Protein AF-A0A7J9N6B5-F1 (afdb_monomer)

Nearest PDB structures (foldseek):
  4lle-assembly2_C  TM=3.782E-01  e=8.941E+00  Pseudomonas aeruginosa PAO1

Solvent-accessible surface area (backbone atoms only — not comparable to full-atom values): 4561 Å² total; per-residue (Å²): 114,70,66,61,56,51,51,53,55,53,64,72,64,74,60,89,84,66,78,52,70,70,62,52,51,53,56,43,68,70,42,90,49,73,71,58,27,52,54,52,51,51,51,46,48,41,63,68,55,47,43,54,57,53,44,52,55,49,52,51,53,51,48,52,52,50,54,50,52,58,57,58,65,68,72,77,119

Secondary structure (DSSP, 8-state):
-HHHHHHHHHHHT---S---HHHHHHHHHT-S-HHHHHHHHHHHHIIIIIHHHHHHHHHHHHHHHHHHHHHHHTT--

Sequence (77 aa):
MAFQWVAARIKQKGDNKYIPWKNLKDIILAHPDTKKRVDVFALSIYDLDVFPKALGHVDEAVTDLFDRLDKGLHQSQ

Radius of gyration: 19.26 Å; Cα contacts (8 Å, |Δi|>4): 20; chains: 1; bounding box: 48×21×49 Å

Organism: Gossypium schwendimanii (NCBI:txid34291)

Structure (mmCIF, N/CA/C/O backbone):
data_AF-A0A7J9N6B5-F1
#
_entry.id   AF-A0A7J9N6B5-F1
#
loop_
_atom_site.group_PDB
_atom_site.id
_atom_site.type_symbol
_atom_site.label_atom_id
_atom_site.label_alt_id
_atom_site.label_comp_id
_atom_site.label_asym_id
_atom_site.label_entity_id
_atom_site.label_seq_id
_atom_site.pdbx_PDB_ins_code
_atom_site.Cartn_x
_atom_site.Cartn_y
_atom_site.Cartn_z
_atom_site.occupancy
_atom_site.B_iso_or_equiv
_atom_site.auth_seq_id
_atom_site.auth_comp_id
_atom_site.auth_asym_id
_atom_site.auth_atom_id
_atom_site.pdbx_PDB_model_num
ATOM 1 N N . MET A 1 1 ? 0.363 9.699 15.059 1.00 60.31 1 MET A N 1
ATOM 2 C CA . MET A 1 1 ? -0.433 8.947 16.062 1.00 60.31 1 MET A CA 1
ATOM 3 C C . MET A 1 1 ? -1.071 7.685 15.478 1.00 60.31 1 MET A C 1
ATOM 5 O O . MET A 1 1 ? -0.732 6.612 15.948 1.00 60.31 1 MET A O 1
ATOM 9 N N . ALA A 1 2 ? -1.920 7.764 14.442 1.00 62.97 2 ALA A N 1
ATOM 10 C CA . ALA A 1 2 ? -2.569 6.578 13.855 1.00 62.97 2 ALA A CA 1
ATOM 11 C C . ALA A 1 2 ? -1.585 5.613 13.156 1.00 62.97 2 ALA A C 1
ATOM 13 O O . ALA A 1 2 ? -1.643 4.409 13.378 1.00 62.97 2 ALA A O 1
ATOM 14 N N . PHE A 1 3 ? -0.611 6.146 12.408 1.00 63.00 3 PHE A N 1
ATOM 15 C CA . PHE A 1 3 ? 0.409 5.340 11.724 1.00 63.00 3 PHE A CA 1
ATOM 16 C C . PHE A 1 3 ? 1.242 4.467 12.679 1.00 63.00 3 PHE A C 1
ATOM 18 O O . PHE A 1 3 ? 1.429 3.285 12.424 1.00 63.00 3 PHE A O 1
ATOM 25 N N . G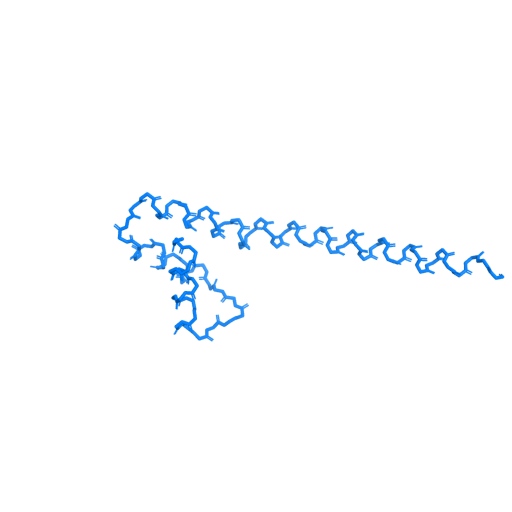LN A 1 4 ? 1.683 5.005 13.824 1.00 70.12 4 GLN A N 1
ATOM 26 C CA . GLN A 1 4 ? 2.472 4.229 14.791 1.00 70.12 4 GLN A CA 1
ATOM 27 C C . GLN A 1 4 ? 1.664 3.119 15.472 1.00 70.12 4 GLN A C 1
ATOM 29 O O . GLN A 1 4 ? 2.204 2.049 15.737 1.00 70.12 4 GLN A O 1
ATOM 34 N N . TRP A 1 5 ? 0.368 3.338 15.706 1.00 74.19 5 TRP A N 1
ATOM 35 C CA . TRP A 1 5 ? -0.524 2.304 16.233 1.00 74.19 5 TRP A CA 1
ATOM 36 C C . TRP A 1 5 ? -0.746 1.172 15.217 1.00 74.19 5 TRP A C 1
ATOM 38 O O . TRP A 1 5 ? -0.670 -0.005 15.571 1.00 74.19 5 TRP A O 1
ATOM 48 N N . VAL A 1 6 ? -0.940 1.524 13.941 1.00 68.12 6 VAL A N 1
ATOM 49 C CA . VAL A 1 6 ? -1.061 0.561 12.835 1.00 68.12 6 VAL A CA 1
ATOM 50 C C . VAL A 1 6 ? 0.242 -0.228 12.663 1.00 68.12 6 VAL A C 1
ATOM 52 O O . VAL A 1 6 ? 0.209 -1.457 12.652 1.00 68.12 6 VAL A O 1
ATOM 55 N N . ALA A 1 7 ? 1.394 0.448 12.649 1.00 70.12 7 ALA A N 1
ATOM 56 C CA . ALA A 1 7 ? 2.710 -0.184 12.548 1.00 70.12 7 ALA A CA 1
ATOM 57 C C . ALA A 1 7 ? 2.997 -1.145 13.717 1.00 70.12 7 ALA A C 1
ATOM 59 O O . ALA A 1 7 ? 3.485 -2.254 13.498 1.00 70.12 7 ALA A O 1
ATOM 60 N N . ALA A 1 8 ? 2.640 -0.772 14.951 1.00 74.06 8 ALA A N 1
ATOM 61 C CA . ALA A 1 8 ? 2.789 -1.641 16.119 1.00 74.06 8 ALA A CA 1
ATOM 62 C C . ALA A 1 8 ? 1.935 -2.918 16.011 1.00 74.06 8 ALA A C 1
ATOM 64 O O . ALA A 1 8 ? 2.402 -4.005 16.360 1.00 74.06 8 ALA A O 1
ATOM 65 N N . ARG A 1 9 ? 0.708 -2.813 15.477 1.00 71.19 9 ARG A N 1
ATOM 66 C CA . ARG A 1 9 ? -0.174 -3.972 15.255 1.00 71.19 9 ARG A CA 1
ATOM 67 C C . ARG A 1 9 ? 0.271 -4.865 14.102 1.00 71.19 9 ARG A C 1
ATOM 69 O O . ARG A 1 9 ? 0.143 -6.081 14.207 1.00 71.19 9 ARG A O 1
ATOM 76 N N . ILE A 1 10 ? 0.798 -4.283 13.028 1.00 68.88 10 ILE A N 1
ATOM 77 C CA . ILE A 1 10 ? 1.371 -5.036 11.903 1.00 68.88 10 ILE A CA 1
ATOM 78 C C . ILE A 1 10 ? 2.596 -5.822 12.383 1.00 68.88 10 ILE A C 1
ATOM 80 O O . ILE A 1 10 ? 2.707 -7.015 12.114 1.00 68.88 10 ILE A O 1
ATOM 84 N N . LYS A 1 11 ? 3.459 -5.190 13.190 1.00 68.62 11 LYS A N 1
ATOM 85 C CA . LYS A 1 11 ? 4.660 -5.817 13.760 1.00 68.62 11 LYS A CA 1
ATOM 86 C C . LYS A 1 11 ? 4.343 -6.967 14.726 1.00 68.62 11 LYS A C 1
ATOM 88 O O . LYS A 1 11 ? 5.090 -7.936 14.765 1.00 68.62 11 LYS A O 1
ATOM 93 N N . GLN A 1 12 ? 3.230 -6.900 15.465 1.00 69.38 12 GLN A N 1
ATOM 94 C CA . GLN A 1 12 ? 2.758 -8.015 16.303 1.00 69.38 12 GLN A CA 1
ATOM 95 C C . GLN A 1 12 ? 2.257 -9.226 15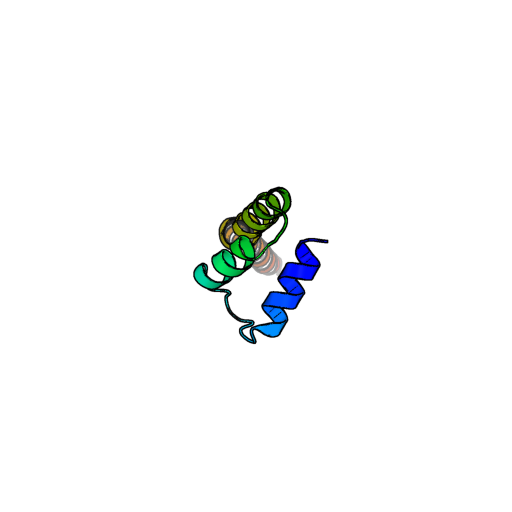.501 1.00 69.38 12 GLN A C 1
ATOM 97 O O . GLN A 1 12 ? 2.245 -10.329 16.038 1.00 69.38 12 GLN A O 1
ATOM 102 N N . LYS A 1 13 ? 1.828 -9.046 14.243 1.0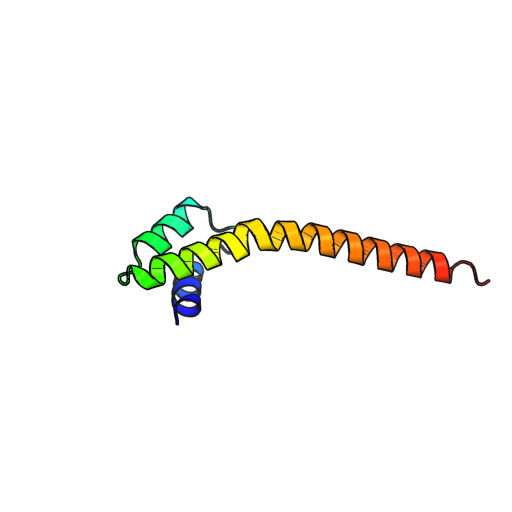0 65.44 13 LYS A N 1
ATOM 103 C CA . LYS A 1 13 ? 1.199 -10.111 13.445 1.00 65.44 13 LYS A CA 1
ATOM 104 C C . LYS A 1 13 ? 2.180 -10.953 12.617 1.00 65.44 13 LYS A C 1
ATOM 106 O O . LYS A 1 13 ? 1.734 -11.864 11.936 1.00 65.44 13 LYS A O 1
ATOM 111 N N . GLY A 1 14 ? 3.488 -10.686 12.686 1.00 53.56 14 GLY A N 1
ATOM 112 C CA . GLY A 1 14 ? 4.552 -11.546 12.138 1.00 53.56 14 GLY A CA 1
ATOM 113 C C . GLY A 1 14 ? 4.690 -11.592 10.607 1.00 53.56 14 GLY A C 1
ATOM 114 O O . GLY A 1 14 ? 5.778 -11.879 10.116 1.00 53.56 14 GLY A O 1
ATOM 115 N N . ASP A 1 15 ? 3.652 -11.245 9.846 1.00 55.28 15 ASP A N 1
ATOM 116 C CA . ASP A 1 15 ? 3.650 -11.357 8.383 1.00 55.28 15 ASP A CA 1
ATOM 117 C C . ASP A 1 15 ? 4.044 -10.043 7.692 1.00 55.28 15 ASP A C 1
ATOM 119 O O . ASP A 1 15 ? 3.225 -9.167 7.418 1.00 55.28 15 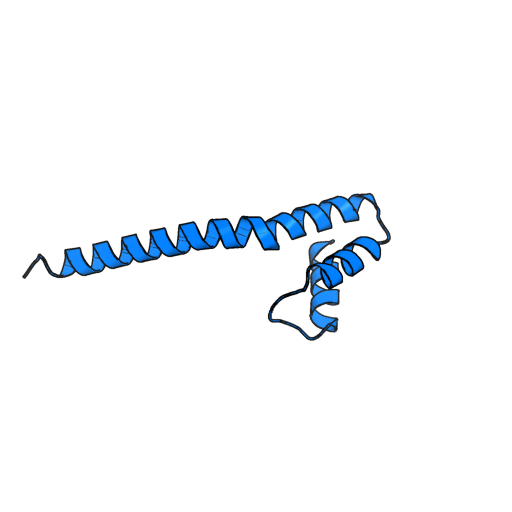ASP A O 1
ATOM 123 N N . ASN A 1 16 ? 5.338 -9.920 7.387 1.00 54.28 16 ASN A N 1
ATOM 124 C CA . ASN A 1 16 ? 5.963 -8.750 6.755 1.00 54.28 16 ASN A CA 1
ATOM 125 C C . ASN A 1 16 ? 5.841 -8.712 5.212 1.00 54.28 16 ASN A C 1
ATOM 127 O O . ASN A 1 16 ? 6.431 -7.851 4.571 1.00 54.28 16 ASN A O 1
ATOM 131 N N . LYS A 1 17 ? 5.146 -9.659 4.568 1.00 58.72 17 LYS A N 1
ATOM 132 C CA . LYS A 1 17 ? 5.185 -9.759 3.093 1.00 58.72 17 LYS A CA 1
ATOM 133 C C . LYS A 1 17 ? 3.963 -9.223 2.364 1.00 58.72 17 LYS A C 1
ATOM 135 O O . LYS A 1 17 ? 4.112 -8.788 1.233 1.00 58.72 17 LYS A O 1
ATOM 140 N N . TYR A 1 18 ? 2.789 -9.223 2.988 1.00 58.06 18 TYR A N 1
ATOM 141 C CA . TYR A 1 18 ? 1.580 -8.604 2.445 1.00 58.06 18 TYR A CA 1
ATOM 142 C C . TYR A 1 18 ? 0.512 -8.654 3.531 1.00 58.06 18 TYR A C 1
ATOM 144 O O . TYR A 1 18 ? 0.212 -9.741 4.019 1.00 58.06 18 TYR A O 1
ATOM 152 N N . ILE A 1 19 ? -0.064 -7.520 3.936 1.00 59.78 19 ILE A N 1
ATOM 153 C CA . ILE A 1 19 ? -1.180 -7.549 4.887 1.00 59.78 19 ILE A CA 1
ATOM 154 C C . ILE A 1 19 ? -2.432 -7.869 4.076 1.00 59.78 19 ILE A C 1
ATOM 156 O O . ILE A 1 19 ? -2.853 -7.041 3.266 1.00 59.78 19 ILE A O 1
ATOM 160 N N . PRO A 1 20 ? -3.063 -9.042 4.263 1.00 66.69 20 PRO A N 1
ATOM 161 C CA . PRO A 1 20 ? -4.291 -9.343 3.550 1.00 66.69 20 PRO A CA 1
ATOM 162 C C . PRO A 1 20 ? -5.341 -8.291 3.916 1.00 66.69 20 PRO A C 1
ATOM 164 O O . PRO A 1 20 ? -5.483 -7.950 5.091 1.00 66.69 20 PRO A O 1
ATOM 167 N N . TRP A 1 21 ? -6.125 -7.816 2.946 1.00 67.06 21 TRP A N 1
ATOM 168 C CA . TRP A 1 21 ? -7.190 -6.820 3.160 1.00 67.06 21 TRP A CA 1
ATOM 169 C C . TRP A 1 21 ? -8.110 -7.145 4.354 1.00 67.06 21 TRP A C 1
ATOM 171 O O . TRP A 1 21 ? -8.565 -6.248 5.062 1.00 67.06 21 TRP A O 1
ATOM 181 N N . LYS A 1 22 ? -8.329 -8.440 4.636 1.00 68.31 22 LYS A N 1
ATOM 182 C CA . LYS A 1 22 ? -9.038 -8.926 5.834 1.00 68.31 22 LYS A CA 1
ATOM 183 C C . LYS A 1 22 ? -8.384 -8.468 7.148 1.00 68.31 22 LYS A C 1
ATOM 185 O O . LYS A 1 22 ? -9.075 -7.940 8.009 1.00 68.31 22 LYS A O 1
ATOM 190 N N . ASN A 1 23 ? -7.063 -8.592 7.278 1.00 70.75 23 ASN A N 1
ATOM 191 C CA . ASN A 1 23 ? -6.330 -8.129 8.460 1.00 70.75 23 ASN A CA 1
ATOM 192 C C . ASN A 1 23 ? -6.377 -6.607 8.604 1.00 70.75 23 ASN A C 1
ATOM 194 O O . ASN A 1 23 ? -6.459 -6.102 9.722 1.00 70.75 23 ASN A O 1
ATOM 198 N N . LEU A 1 24 ? -6.333 -5.883 7.486 1.00 72.38 24 LEU A N 1
ATOM 199 C CA . LEU A 1 24 ? -6.437 -4.428 7.478 1.00 72.38 24 LEU A CA 1
ATOM 200 C C . LEU A 1 24 ? -7.820 -3.974 7.964 1.00 72.38 24 LEU A C 1
ATOM 202 O O . LEU A 1 24 ? -7.920 -3.113 8.835 1.00 72.38 24 LEU A O 1
ATOM 206 N N . LYS A 1 25 ? -8.887 -4.619 7.471 1.00 74.69 25 LYS A N 1
ATOM 207 C CA . LYS A 1 25 ? -10.263 -4.394 7.932 1.00 74.69 25 LYS A CA 1
ATOM 208 C C . LYS A 1 25 ? -10.407 -4.603 9.436 1.00 74.69 25 LYS A C 1
ATOM 210 O O . LYS A 1 25 ? -11.015 -3.756 10.081 1.00 74.69 25 LYS A O 1
ATOM 215 N N . ASP A 1 26 ? -9.815 -5.656 9.995 1.00 76.81 26 ASP A N 1
ATOM 216 C CA . ASP A 1 26 ? -9.856 -5.912 11.442 1.00 76.81 26 ASP A CA 1
ATOM 217 C C . ASP A 1 26 ? -9.109 -4.844 12.252 1.00 76.81 26 ASP A C 1
ATOM 219 O O . ASP A 1 26 ? -9.534 -4.472 13.346 1.00 76.81 26 ASP A O 1
ATOM 223 N N . ILE A 1 27 ? -7.998 -4.318 11.727 1.00 73.81 27 ILE A N 1
ATOM 224 C CA . ILE A 1 27 ? -7.247 -3.218 12.351 1.00 73.81 27 ILE A CA 1
ATOM 225 C C . ILE A 1 27 ? -8.063 -1.919 12.309 1.00 73.81 27 ILE A C 1
ATOM 227 O O . ILE A 1 27 ? -8.109 -1.196 13.302 1.00 73.81 27 ILE A O 1
ATOM 231 N N . ILE A 1 28 ? -8.756 -1.655 11.200 1.00 75.88 28 ILE A N 1
ATOM 232 C CA . ILE A 1 28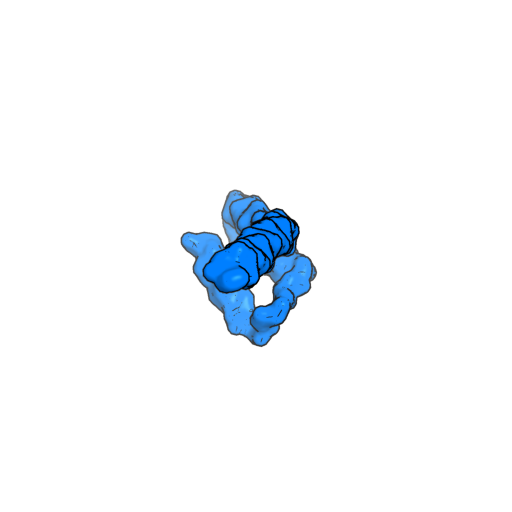 ? -9.626 -0.486 11.039 1.00 75.88 28 ILE A CA 1
ATOM 233 C C . ILE A 1 28 ? -10.859 -0.609 11.943 1.00 75.88 28 ILE A C 1
ATOM 235 O O . ILE A 1 28 ? -11.222 0.349 12.612 1.00 75.88 28 ILE A O 1
ATOM 239 N N . LEU A 1 29 ? -11.498 -1.775 12.027 1.00 74.62 29 LEU A N 1
ATOM 240 C CA . LEU A 1 29 ? -12.664 -1.995 12.894 1.00 74.62 29 LEU A CA 1
ATOM 241 C C . LEU A 1 29 ? -12.326 -1.953 14.386 1.00 74.62 29 LEU A C 1
ATOM 243 O O . LEU A 1 29 ? -13.136 -1.464 15.168 1.00 74.62 29 LEU A O 1
ATOM 247 N N . ALA A 1 30 ? -11.138 -2.417 14.776 1.00 78.94 30 ALA A N 1
ATOM 248 C CA . ALA A 1 30 ? -10.686 -2.402 16.165 1.00 78.94 30 ALA A CA 1
ATOM 249 C C . ALA A 1 30 ? -10.239 -1.014 16.659 1.00 78.94 30 ALA A C 1
ATOM 251 O O . ALA A 1 30 ? -9.857 -0.882 17.824 1.00 78.94 30 ALA A O 1
ATOM 252 N N . HIS A 1 31 ? -10.240 0.012 15.801 1.00 78.69 31 HIS A N 1
ATOM 253 C CA . HIS A 1 31 ? -9.841 1.352 16.205 1.00 78.69 31 HIS A CA 1
ATOM 254 C C . HIS A 1 31 ? -10.977 2.031 17.000 1.00 78.69 31 HIS A C 1
ATOM 256 O O . HIS A 1 31 ? -12.079 2.193 16.468 1.00 78.69 31 HIS A O 1
ATOM 262 N N . PRO A 1 32 ? -10.728 2.460 18.253 1.00 77.62 32 PRO A N 1
ATOM 263 C CA . PRO A 1 32 ? -11.773 2.951 19.159 1.00 77.62 32 PRO A CA 1
ATOM 264 C C . PRO A 1 32 ? -12.337 4.321 18.758 1.00 77.62 32 PRO A C 1
ATOM 266 O O . PRO A 1 32 ? -13.456 4.664 19.121 1.00 77.62 32 PRO A O 1
ATOM 269 N N . ASP A 1 33 ? -11.573 5.105 17.997 1.00 83.06 33 ASP A N 1
ATOM 270 C CA . ASP A 1 33 ? -11.985 6.412 17.482 1.00 83.06 33 ASP A CA 1
ATOM 271 C C . ASP A 1 33 ? -12.444 6.279 16.023 1.00 83.06 33 ASP A C 1
ATOM 273 O O . ASP A 1 33 ? -11.649 5.961 15.130 1.00 83.06 33 ASP A O 1
ATOM 277 N N . THR A 1 34 ? -13.736 6.518 15.796 1.00 77.31 34 THR A N 1
ATOM 278 C CA . THR A 1 34 ? -14.416 6.430 14.497 1.00 77.31 34 THR A CA 1
ATOM 279 C C . THR A 1 34 ? -13.938 7.462 13.485 1.00 77.31 34 THR A C 1
ATOM 281 O O . THR A 1 34 ? -14.005 7.189 12.288 1.00 77.31 34 THR A O 1
ATOM 284 N N . LYS A 1 35 ? -13.415 8.614 13.916 1.00 78.19 35 LYS A N 1
ATOM 285 C CA . LYS A 1 35 ? -12.889 9.631 12.995 1.00 78.19 35 LYS A CA 1
ATOM 286 C C . LYS A 1 35 ? -11.535 9.193 12.438 1.00 78.19 35 LYS A C 1
ATOM 288 O O . LYS A 1 35 ? -11.316 9.210 11.232 1.00 78.19 35 LYS A O 1
ATOM 293 N N . LYS A 1 36 ? -10.683 8.646 13.307 1.00 79.25 36 LYS A N 1
ATOM 294 C CA . LYS A 1 36 ? -9.388 8.062 12.921 1.00 79.25 36 LYS A CA 1
ATOM 295 C C . LYS A 1 36 ? -9.517 6.772 12.108 1.00 79.25 36 LYS A C 1
ATOM 297 O O . LYS A 1 36 ? -8.593 6.437 11.373 1.00 79.25 36 LYS A O 1
ATOM 302 N N . ARG A 1 37 ? -10.655 6.064 12.180 1.00 79.31 37 ARG A N 1
ATOM 303 C CA . ARG A 1 37 ? -10.941 4.931 11.276 1.00 79.31 37 ARG A CA 1
ATOM 304 C C . ARG A 1 37 ? -10.933 5.344 9.812 1.00 79.31 37 ARG A C 1
ATOM 306 O O . ARG A 1 37 ? -10.428 4.587 8.990 1.00 79.31 37 ARG A O 1
ATOM 313 N N . VAL A 1 38 ? -11.480 6.519 9.502 1.00 76.38 38 VAL A N 1
ATOM 314 C CA . VAL A 1 38 ? -11.536 7.039 8.130 1.00 76.38 38 VAL A CA 1
ATOM 315 C C . VAL A 1 38 ? -10.134 7.388 7.644 1.00 76.38 38 VAL A C 1
ATOM 317 O O . VAL A 1 38 ? -9.757 6.962 6.558 1.00 76.38 38 VAL A O 1
ATOM 320 N N . ASP A 1 39 ? -9.330 8.049 8.480 1.00 79.62 39 ASP A N 1
ATOM 321 C CA . ASP A 1 39 ? -7.942 8.388 8.144 1.00 79.62 39 ASP A CA 1
ATOM 322 C C . ASP A 1 39 ? -7.089 7.135 7.906 1.00 79.62 39 ASP A C 1
ATOM 324 O O . ASP A 1 39 ? -6.348 7.061 6.929 1.00 79.62 39 ASP A O 1
ATOM 328 N N . VAL A 1 40 ? -7.216 6.114 8.762 1.00 78.50 40 VAL A N 1
ATOM 329 C CA . VAL A 1 40 ? -6.498 4.840 8.590 1.00 78.50 40 VAL A CA 1
ATOM 330 C C . VAL A 1 40 ? -6.974 4.105 7.339 1.00 78.50 40 VAL A C 1
ATOM 332 O O . VAL A 1 40 ? -6.150 3.518 6.644 1.00 78.50 40 VAL A O 1
ATOM 335 N N . PHE A 1 41 ? -8.269 4.145 7.016 1.00 78.94 41 PHE A N 1
ATOM 336 C CA . PHE A 1 41 ? -8.810 3.552 5.789 1.00 78.94 41 PHE A CA 1
ATOM 337 C C . PHE A 1 41 ? -8.320 4.284 4.531 1.00 78.94 41 PHE A C 1
ATOM 339 O O . PHE A 1 41 ? -7.940 3.636 3.559 1.00 78.94 41 PHE A O 1
ATOM 346 N N . ALA A 1 42 ? -8.255 5.615 4.558 1.00 81.31 42 ALA A N 1
ATOM 347 C CA . ALA A 1 42 ? -7.711 6.415 3.464 1.00 81.31 42 ALA A CA 1
ATOM 348 C C . ALA A 1 42 ? -6.207 6.160 3.266 1.00 81.31 42 ALA A C 1
ATOM 350 O O . ALA A 1 42 ? -5.784 5.882 2.146 1.00 81.31 42 ALA A O 1
ATOM 351 N N . LEU A 1 43 ? -5.423 6.158 4.351 1.00 79.94 43 LEU A N 1
ATOM 352 C CA . LEU A 1 43 ? -3.996 5.806 4.328 1.00 79.94 43 LEU A CA 1
A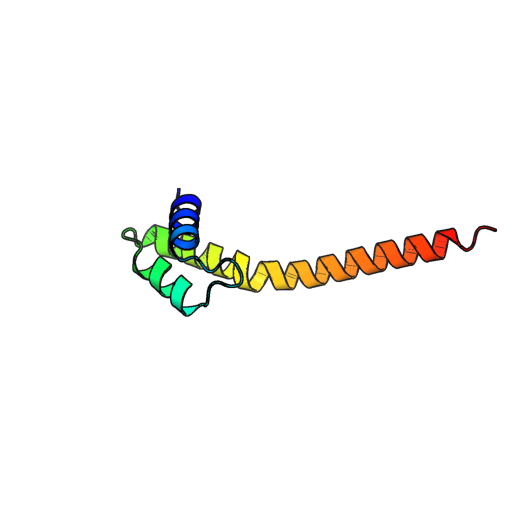TOM 353 C C . LEU A 1 43 ? -3.775 4.384 3.805 1.00 79.94 43 LEU A C 1
ATOM 355 O O . LEU A 1 43 ? -2.887 4.150 2.998 1.00 79.94 43 LEU A O 1
ATOM 359 N N . SER A 1 44 ? -4.635 3.450 4.208 1.00 75.50 44 SER A N 1
ATOM 360 C CA . SER A 1 4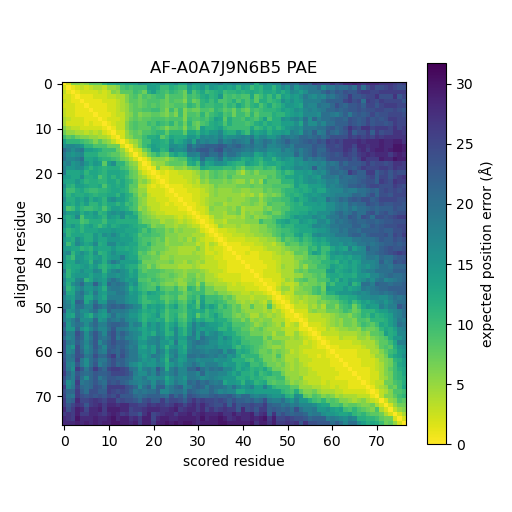4 ? -4.611 2.068 3.734 1.00 75.50 44 SER A CA 1
ATOM 361 C C . SER A 1 44 ? -4.833 1.958 2.227 1.00 75.50 44 SER A C 1
ATOM 363 O O . SER A 1 44 ? -4.090 1.259 1.557 1.00 75.50 44 SER A O 1
ATOM 365 N N . ILE A 1 45 ? -5.847 2.631 1.676 1.00 79.56 45 ILE A N 1
ATOM 366 C CA . ILE A 1 45 ? -6.118 2.633 0.227 1.00 79.56 45 ILE A CA 1
ATOM 367 C C . ILE A 1 45 ? -4.946 3.275 -0.529 1.00 79.56 45 ILE A C 1
ATOM 369 O O . ILE A 1 45 ? -4.542 2.784 -1.585 1.00 79.56 45 ILE A O 1
ATOM 373 N N . TYR A 1 46 ? -4.390 4.353 0.027 1.00 73.19 46 TYR A N 1
ATOM 374 C CA . TYR A 1 46 ? -3.268 5.065 -0.566 1.00 73.19 46 TYR A CA 1
ATOM 375 C C . TYR A 1 46 ? -2.011 4.190 -0.627 1.00 73.19 46 TYR A C 1
ATOM 377 O O . TYR A 1 46 ? -1.462 4.018 -1.708 1.00 73.19 46 TYR A O 1
ATOM 385 N N . ASP A 1 47 ? -1.611 3.563 0.481 1.00 71.00 47 ASP A N 1
ATOM 386 C CA . ASP A 1 47 ? -0.397 2.736 0.550 1.00 71.00 47 ASP A CA 1
ATOM 387 C C . ASP A 1 47 ? -0.539 1.380 -0.159 1.00 71.00 47 ASP A C 1
ATOM 389 O O . ASP A 1 47 ? 0.448 0.857 -0.677 1.00 71.00 47 ASP A O 1
ATOM 393 N N . LEU A 1 48 ? -1.740 0.782 -0.177 1.00 71.62 48 LEU A N 1
ATOM 394 C CA . LEU A 1 48 ? -1.936 -0.568 -0.723 1.00 71.62 48 LEU A CA 1
ATOM 395 C C . LEU A 1 48 ? -2.348 -0.603 -2.200 1.00 71.62 48 LEU A C 1
ATOM 397 O O . LEU A 1 48 ? -2.013 -1.573 -2.871 1.00 71.62 48 LEU A O 1
ATOM 401 N N . ASP A 1 49 ? -3.094 0.385 -2.706 1.00 65.69 49 ASP A N 1
ATOM 402 C CA . ASP A 1 49 ? -3.630 0.337 -4.080 1.00 65.69 49 ASP A CA 1
ATOM 403 C C . ASP A 1 49 ? -3.078 1.451 -4.971 1.00 65.69 49 ASP A C 1
ATOM 405 O O . ASP A 1 49 ? -2.666 1.188 -6.101 1.00 65.69 49 ASP A O 1
ATOM 409 N N . VAL A 1 50 ? -3.022 2.686 -4.463 1.00 68.94 50 VAL A N 1
ATOM 410 C CA . VAL A 1 50 ? -2.576 3.843 -5.257 1.00 68.94 50 VAL A CA 1
ATOM 411 C C . VAL A 1 50 ? -1.058 3.875 -5.367 1.00 68.94 50 VAL A C 1
ATOM 413 O O . VAL A 1 50 ? -0.521 4.020 -6.464 1.00 68.94 50 VAL A O 1
ATOM 416 N N . PHE A 1 51 ? -0.365 3.703 -4.243 1.00 69.56 51 PHE A N 1
ATOM 417 C CA . PHE A 1 51 ? 1.084 3.796 -4.176 1.00 69.56 51 PHE A CA 1
ATOM 418 C C . PHE A 1 51 ? 1.767 2.723 -5.027 1.00 69.56 51 PHE A C 1
ATOM 420 O O . PHE A 1 51 ? 2.576 3.118 -5.853 1.00 69.56 51 PHE A O 1
ATOM 427 N N . PRO A 1 52 ? 1.423 1.419 -4.973 1.00 69.06 52 PRO A N 1
ATOM 428 C CA . PRO A 1 52 ? 2.100 0.409 -5.788 1.00 69.06 52 PRO A CA 1
ATOM 429 C C . PRO A 1 52 ? 1.799 0.543 -7.285 1.00 69.06 52 PRO A C 1
ATOM 431 O O . PRO A 1 52 ? 2.684 0.307 -8.103 1.00 69.06 52 PRO A O 1
ATOM 434 N N . LYS A 1 53 ? 0.579 0.962 -7.661 1.00 70.19 53 LYS A N 1
ATOM 435 C CA . LYS A 1 53 ? 0.239 1.258 -9.064 1.00 70.19 53 LYS A CA 1
ATOM 436 C C . LYS A 1 53 ? 1.037 2.445 -9.590 1.00 70.19 53 LYS A C 1
ATOM 438 O O . LYS A 1 53 ? 1.604 2.365 -10.672 1.00 70.19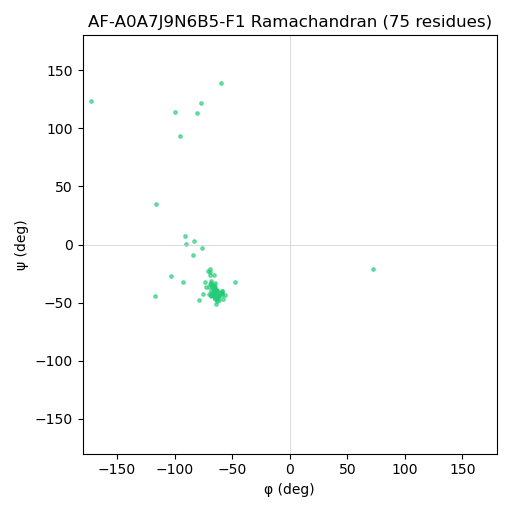 53 LYS A O 1
ATOM 443 N N . ALA A 1 54 ? 1.116 3.527 -8.817 1.00 72.75 54 ALA A N 1
ATOM 444 C CA . ALA A 1 54 ? 1.928 4.682 -9.176 1.00 72.75 54 ALA A CA 1
ATOM 445 C C . ALA A 1 54 ? 3.424 4.333 -9.199 1.00 72.75 54 ALA A C 1
ATOM 447 O O . ALA A 1 54 ? 4.132 4.755 -10.109 1.00 72.75 54 ALA A O 1
ATOM 448 N N . LEU A 1 55 ? 3.895 3.527 -8.243 1.00 74.88 55 LEU A N 1
ATOM 449 C CA . LEU A 1 55 ? 5.288 3.101 -8.172 1.00 74.88 55 LEU A CA 1
ATOM 450 C C . LEU A 1 55 ? 5.678 2.243 -9.369 1.00 74.88 55 LEU A C 1
ATOM 452 O O . LEU A 1 55 ? 6.768 2.434 -9.875 1.00 74.88 55 LEU A O 1
ATOM 456 N N . GLY A 1 56 ? 4.802 1.357 -9.853 1.00 76.88 56 GLY A N 1
ATOM 457 C CA . GLY A 1 56 ? 5.065 0.575 -11.065 1.00 76.88 56 GLY A CA 1
ATOM 458 C C . GLY A 1 56 ? 5.305 1.463 -12.288 1.00 76.88 56 GLY A C 1
ATOM 459 O O . GLY A 1 56 ? 6.251 1.241 -13.033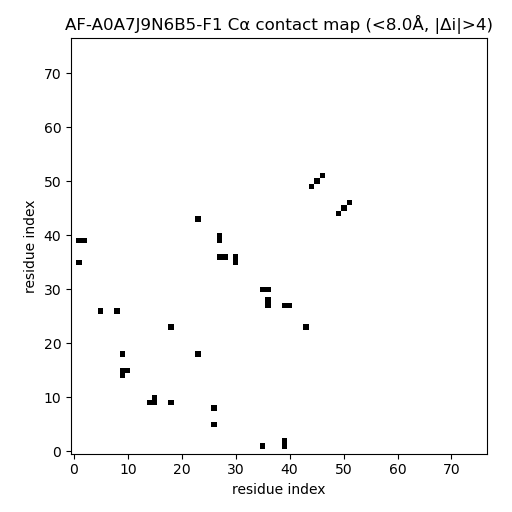 1.00 76.88 56 GLY A O 1
ATOM 460 N N . HIS A 1 57 ? 4.516 2.530 -12.445 1.00 74.69 57 HIS A N 1
ATOM 461 C CA . HIS A 1 57 ? 4.727 3.504 -13.520 1.00 74.69 57 HIS A CA 1
ATOM 462 C C . HIS A 1 57 ? 6.015 4.318 -13.347 1.00 74.69 57 HIS A C 1
ATOM 464 O O . HIS A 1 57 ? 6.681 4.637 -14.331 1.00 74.69 57 HIS A O 1
ATOM 470 N N . VAL A 1 58 ? 6.371 4.669 -12.109 1.00 75.81 58 VAL A N 1
ATOM 471 C CA . VAL A 1 58 ? 7.622 5.385 -11.820 1.00 75.81 58 VAL A CA 1
ATOM 472 C C . VAL A 1 58 ? 8.832 4.477 -12.038 1.00 75.81 58 VAL A C 1
ATOM 474 O O . VAL A 1 58 ? 9.802 4.920 -12.637 1.00 75.81 58 VAL A O 1
ATOM 477 N N . ASP A 1 59 ? 8.776 3.222 -11.601 1.00 79.94 59 ASP A N 1
ATOM 478 C CA . ASP A 1 59 ? 9.842 2.228 -11.753 1.00 79.94 59 ASP A CA 1
ATOM 479 C C . ASP A 1 59 ? 10.123 1.927 -13.232 1.00 79.94 59 ASP A C 1
ATOM 481 O O . ASP A 1 59 ? 11.277 1.924 -13.659 1.00 79.94 59 ASP A O 1
ATOM 485 N N . GLU A 1 60 ? 9.071 1.796 -14.043 1.00 82.75 60 GLU A N 1
ATOM 486 C CA . GLU A 1 60 ? 9.180 1.627 -15.495 1.00 82.75 60 GLU A CA 1
ATOM 487 C C . GLU A 1 60 ? 9.776 2.869 -16.176 1.00 82.75 60 GLU A C 1
ATOM 489 O O . GLU A 1 60 ? 10.698 2.747 -16.980 1.00 82.75 60 GLU A O 1
ATOM 494 N N . ALA A 1 61 ? 9.330 4.076 -15.807 1.00 83.81 61 ALA A N 1
ATOM 495 C CA . ALA A 1 61 ? 9.876 5.320 -16.355 1.00 83.81 61 ALA A CA 1
ATOM 496 C C . ALA A 1 61 ? 11.340 5.560 -15.947 1.00 83.81 61 ALA A C 1
ATOM 498 O O . ALA A 1 61 ? 12.137 6.069 -16.737 1.00 83.81 61 ALA A O 1
ATOM 499 N N . VAL A 1 62 ? 11.707 5.200 -14.715 1.00 82.19 62 VAL A N 1
ATOM 500 C CA . VAL A 1 62 ? 13.086 5.284 -14.221 1.00 82.19 62 VAL A CA 1
ATOM 501 C C . VAL A 1 62 ? 13.962 4.265 -14.946 1.00 82.19 62 VAL A C 1
ATOM 503 O O . VAL A 1 62 ? 15.051 4.620 -15.393 1.00 82.19 62 VAL A O 1
ATOM 506 N N . THR A 1 63 ? 13.478 3.037 -15.129 1.00 84.69 63 THR A N 1
ATOM 507 C CA . THR A 1 63 ? 14.201 1.992 -15.862 1.00 84.69 63 THR A CA 1
ATOM 508 C C . THR A 1 63 ? 14.399 2.380 -17.328 1.00 84.69 63 THR A C 1
ATOM 510 O O . THR A 1 63 ? 15.524 2.301 -17.809 1.00 84.69 63 THR A O 1
ATOM 513 N N . ASP A 1 64 ? 13.370 2.894 -18.014 1.00 85.56 64 ASP A N 1
ATOM 514 C CA . ASP A 1 64 ? 13.481 3.408 -19.393 1.00 85.56 64 ASP A CA 1
ATOM 515 C C . ASP A 1 64 ? 14.497 4.556 -19.504 1.00 85.56 64 ASP A C 1
ATOM 517 O O . ASP A 1 64 ? 15.316 4.594 -20.424 1.00 85.56 64 ASP A O 1
ATOM 521 N N . LEU A 1 65 ? 14.501 5.475 -18.534 1.00 85.94 65 LEU A N 1
ATOM 522 C CA . LEU A 1 65 ? 15.465 6.571 -18.491 1.00 85.94 65 LEU A CA 1
ATOM 523 C C . LEU A 1 65 ? 16.907 6.061 -18.363 1.00 85.94 65 LEU A C 1
ATOM 525 O O . LEU A 1 65 ? 17.788 6.541 -19.081 1.00 85.94 65 LEU A O 1
ATOM 529 N N . PHE A 1 66 ? 17.154 5.098 -17.473 1.00 87.88 66 PHE A N 1
ATOM 530 C CA . PHE A 1 66 ? 18.476 4.488 -17.318 1.00 87.88 66 PHE A CA 1
ATOM 531 C C . PHE A 1 66 ? 18.892 3.699 -18.562 1.00 87.88 66 PHE A C 1
ATOM 533 O O . PHE A 1 66 ? 20.031 3.830 -19.006 1.00 87.88 66 PHE A O 1
ATOM 540 N N . ASP A 1 67 ? 17.970 2.961 -19.176 1.00 88.12 67 ASP A N 1
ATOM 541 C CA . ASP A 1 67 ? 18.222 2.174 -20.386 1.00 88.12 67 ASP A CA 1
ATOM 542 C C . ASP A 1 67 ? 18.578 3.078 -21.585 1.00 88.12 67 ASP A C 1
ATOM 544 O O . ASP A 1 67 ? 19.462 2.777 -22.392 1.00 88.12 67 ASP A O 1
ATOM 548 N N . ARG A 1 68 ? 17.944 4.255 -21.676 1.00 85.69 68 ARG A N 1
ATOM 549 C CA . ARG A 1 68 ? 18.280 5.291 -22.666 1.00 85.69 68 ARG A CA 1
ATOM 550 C C . ARG A 1 68 ? 19.622 5.969 -22.392 1.00 85.69 68 ARG A C 1
ATOM 552 O O . ARG A 1 68 ? 20.328 6.294 -23.346 1.00 85.69 68 ARG A O 1
ATOM 559 N N . LEU A 1 69 ? 19.978 6.192 -21.126 1.00 84.56 69 LEU A N 1
ATOM 560 C CA . LEU A 1 69 ? 21.285 6.739 -20.743 1.00 84.56 69 LEU A CA 1
ATOM 561 C C . LEU A 1 69 ? 22.423 5.767 -21.078 1.00 84.56 69 LEU A C 1
ATOM 563 O O . LEU A 1 69 ? 23.423 6.189 -21.657 1.00 84.56 69 LEU A O 1
ATOM 567 N N . ASP A 1 70 ? 22.246 4.479 -20.786 1.00 79.56 70 ASP A N 1
ATOM 568 C CA . ASP A 1 70 ? 23.215 3.419 -21.093 1.00 79.56 70 ASP A CA 1
ATOM 569 C C . ASP A 1 70 ? 23.449 3.287 -22.610 1.00 79.56 70 ASP A C 1
ATOM 571 O O . ASP A 1 70 ? 24.582 3.307 -23.095 1.00 79.56 70 ASP A O 1
ATOM 575 N N . LYS A 1 71 ? 22.365 3.309 -23.397 1.00 77.50 71 LYS A N 1
ATOM 576 C CA . LYS A 1 71 ? 22.438 3.291 -24.868 1.00 77.50 71 LYS A CA 1
ATOM 577 C C . LYS A 1 71 ? 23.076 4.553 -25.458 1.00 77.50 71 LYS A C 1
ATOM 579 O O . LYS A 1 71 ? 23.775 4.463 -26.466 1.00 77.50 71 LYS A O 1
ATOM 584 N N . GLY A 1 72 ? 22.862 5.719 -24.844 1.00 65.06 72 GLY A N 1
ATOM 585 C CA . GLY A 1 72 ? 23.505 6.976 -25.246 1.00 65.06 72 GLY A CA 1
ATOM 586 C C . GLY A 1 72 ? 25.014 7.001 -24.975 1.00 65.06 72 GLY A C 1
ATOM 587 O O . GLY A 1 72 ? 25.764 7.593 -25.749 1.00 65.06 72 GLY A O 1
ATOM 588 N N . LEU A 1 73 ? 25.471 6.306 -23.929 1.00 59.19 73 LEU A N 1
ATOM 589 C CA . LEU A 1 73 ? 26.892 6.157 -23.587 1.00 59.19 73 LEU A CA 1
ATOM 590 C C . LEU A 1 73 ? 27.671 5.293 -24.596 1.00 59.19 73 LEU A C 1
ATOM 592 O O . LEU A 1 73 ? 28.865 5.518 -24.783 1.00 59.19 73 LEU A O 1
ATOM 596 N N . HIS A 1 74 ? 27.012 4.370 -25.304 1.00 56.50 74 HIS A N 1
ATOM 597 C CA . HIS A 1 74 ? 27.635 3.543 -26.349 1.00 56.50 74 HIS A CA 1
ATOM 598 C C . HIS A 1 74 ? 27.715 4.193 -27.745 1.00 56.50 74 HIS A C 1
ATOM 600 O O . HIS A 1 74 ? 28.390 3.649 -28.615 1.00 56.50 74 HIS A O 1
ATOM 606 N N . GLN A 1 75 ? 27.082 5.348 -27.991 1.00 51.62 75 GLN A N 1
ATOM 607 C CA . GLN A 1 75 ? 27.149 6.035 -29.297 1.00 51.62 75 GLN A CA 1
ATOM 608 C C . GLN A 1 75 ? 28.289 7.065 -29.421 1.00 51.62 75 GLN A C 1
ATOM 610 O O . GLN A 1 75 ? 28.359 7.780 -30.418 1.00 51.62 75 GLN A O 1
ATOM 615 N N . SER A 1 76 ? 29.186 7.148 -28.434 1.00 51.28 76 SER A N 1
ATOM 616 C CA . SER A 1 76 ? 30.306 8.103 -28.415 1.00 51.28 76 SER A CA 1
ATOM 617 C C . SER A 1 76 ? 31.691 7.435 -28.452 1.00 51.28 76 SER A C 1
ATOM 619 O O . SER A 1 76 ? 32.628 7.947 -27.832 1.00 51.28 76 SER A O 1
ATOM 621 N N . GLN A 1 77 ? 31.839 6.316 -29.170 1.00 42.84 77 GLN A N 1
ATOM 622 C CA . GLN A 1 77 ? 33.148 5.720 -29.459 1.00 42.84 77 GLN A CA 1
ATOM 623 C C . GLN A 1 77 ? 33.347 5.471 -30.952 1.00 42.84 77 GLN A C 1
ATOM 625 O O . GLN A 1 77 ? 32.385 5.011 -31.605 1.00 42.84 77 GLN A O 1
#

Mean predicted aligned error: 12.99 Å

Foldseek 3Di:
DLVVQVVVQVVVVPDPDDQPVVNLVVSLVPDPDVVVSVVSVVVCCCVPPVVVVVVVVVVVVVVVVVVVVVVVVVVPD

pLDDT: mean 72.18, std 9.51, range [42.84, 88.12]